Protein AF-A0AA95ZCD9-F1 (afdb_monomer)

Mean predicted aligned error: 4.37 Å

Structure (mmCIF, N/CA/C/O backbone):
data_AF-A0AA95ZCD9-F1
#
_entry.id   AF-A0AA95ZCD9-F1
#
loop_
_atom_site.group_PDB
_atom_site.id
_atom_site.type_symbol
_atom_site.label_atom_id
_atom_site.label_alt_id
_atom_site.label_comp_id
_atom_site.label_asym_id
_atom_site.label_entity_id
_atom_site.label_seq_id
_atom_site.pdbx_PDB_ins_code
_atom_site.Cartn_x
_atom_site.Cartn_y
_atom_site.Cartn_z
_atom_site.occupancy
_atom_site.B_iso_or_equiv
_atom_site.auth_seq_id
_atom_site.auth_comp_id
_atom_site.auth_asym_id
_atom_site.auth_atom_id
_atom_site.pdbx_PDB_model_num
ATOM 1 N N . MET A 1 1 ? -3.209 -17.108 -2.642 1.00 69.88 1 MET A N 1
ATOM 2 C CA . MET A 1 1 ? -3.629 -15.881 -1.928 1.00 69.88 1 MET A CA 1
ATOM 3 C C . MET A 1 1 ? -3.138 -16.000 -0.496 1.00 69.88 1 MET A C 1
ATOM 5 O O . MET A 1 1 ? -3.328 -17.067 0.077 1.00 69.88 1 MET A O 1
ATOM 9 N N . PHE A 1 2 ? -2.459 -14.988 0.052 1.00 83.31 2 PHE A N 1
ATOM 10 C CA . PHE A 1 2 ? -2.029 -15.033 1.454 1.00 83.31 2 PHE A CA 1
ATOM 11 C C . PHE A 1 2 ? -3.238 -14.859 2.372 1.00 83.31 2 PHE A C 1
ATOM 13 O O . PHE A 1 2 ? -4.106 -14.030 2.106 1.00 83.31 2 PHE A O 1
ATOM 20 N N . ARG A 1 3 ? -3.294 -15.654 3.440 1.00 83.81 3 ARG A N 1
ATOM 21 C CA . ARG A 1 3 ? -4.345 -15.594 4.455 1.00 83.81 3 ARG A CA 1
ATOM 22 C C . ARG A 1 3 ? -3.732 -15.132 5.769 1.00 83.81 3 ARG A C 1
ATOM 24 O O . ARG A 1 3 ? -2.673 -15.610 6.161 1.00 83.81 3 ARG A O 1
ATOM 31 N N . LYS A 1 4 ? -4.422 -14.219 6.445 1.00 82.94 4 LYS A N 1
ATOM 32 C CA . LYS A 1 4 ? -4.080 -13.801 7.803 1.00 82.94 4 LYS A CA 1
ATOM 33 C C . LYS A 1 4 ? -4.480 -14.901 8.792 1.00 82.94 4 LYS A C 1
ATOM 35 O O . LYS A 1 4 ? -5.588 -15.424 8.680 1.00 82.94 4 LYS A O 1
ATOM 40 N N . LEU A 1 5 ? -3.578 -15.259 9.705 1.00 83.31 5 LEU A N 1
ATOM 41 C CA . LEU A 1 5 ? -3.801 -16.327 10.687 1.00 83.31 5 LEU A CA 1
ATOM 42 C C . LEU A 1 5 ? -4.494 -15.801 11.952 1.00 83.31 5 LEU A C 1
ATOM 44 O O . LEU A 1 5 ? -5.492 -16.381 12.361 1.00 83.31 5 LEU A O 1
ATOM 48 N N . ASP A 1 6 ? -4.055 -14.652 12.473 1.00 75.56 6 ASP A N 1
ATOM 49 C CA . ASP A 1 6 ? -4.604 -14.056 13.697 1.00 75.56 6 ASP A CA 1
ATOM 50 C C . ASP A 1 6 ? -5.487 -12.853 13.348 1.00 75.56 6 ASP A C 1
ATOM 52 O O . ASP A 1 6 ? -4.990 -11.804 12.932 1.00 75.56 6 ASP A O 1
ATOM 56 N N . GLN A 1 7 ? -6.810 -13.004 13.441 1.00 64.88 7 GLN A N 1
ATOM 57 C CA . GLN A 1 7 ? -7.754 -11.933 13.086 1.00 64.88 7 GLN A CA 1
ATOM 58 C C . GLN A 1 7 ? -8.230 -11.093 14.286 1.00 64.88 7 GLN A C 1
ATOM 60 O O . GLN A 1 7 ? -8.746 -10.006 14.052 1.00 64.88 7 GLN A O 1
ATOM 65 N N . ASP A 1 8 ? -7.991 -11.536 15.526 1.00 61.94 8 ASP A N 1
ATOM 66 C CA . ASP A 1 8 ? -8.727 -11.056 16.713 1.00 61.94 8 ASP A CA 1
ATOM 67 C C . ASP A 1 8 ? -7.952 -10.156 17.687 1.00 61.94 8 ASP A C 1
ATOM 69 O O . ASP A 1 8 ? -8.527 -9.653 18.650 1.00 61.94 8 ASP A O 1
ATOM 73 N N . THR A 1 9 ? -6.658 -9.916 17.482 1.00 67.75 9 THR A N 1
ATOM 74 C CA . THR A 1 9 ? -5.831 -9.279 18.527 1.00 67.75 9 THR A CA 1
ATOM 75 C C . THR A 1 9 ? -5.776 -7.745 18.466 1.00 67.75 9 THR A C 1
ATOM 77 O O . THR A 1 9 ? -5.136 -7.135 19.316 1.00 67.75 9 THR A O 1
ATOM 80 N N . GLY A 1 10 ? -6.425 -7.100 17.488 1.00 68.12 10 GLY A N 1
ATOM 81 C CA . GLY A 1 10 ? -6.339 -5.648 17.276 1.00 68.12 10 GLY A CA 1
ATOM 82 C C . GLY A 1 10 ? -7.662 -5.009 16.858 1.00 68.12 10 GLY A C 1
ATOM 83 O O . GLY A 1 10 ? -8.525 -5.663 16.275 1.00 68.12 10 GLY A O 1
ATOM 84 N N . GLY A 1 11 ? -7.820 -3.710 17.135 1.00 83.88 11 GLY A N 1
ATOM 85 C CA . GLY A 1 11 ? -9.006 -2.951 16.731 1.00 83.88 11 GLY A CA 1
ATOM 86 C C . GLY A 1 11 ? -9.202 -2.981 15.213 1.00 83.88 11 GLY A C 1
ATOM 87 O O . GLY A 1 11 ? -8.273 -2.684 14.459 1.00 83.88 11 GLY A O 1
ATOM 88 N N . SER A 1 12 ? -10.401 -3.352 14.761 1.00 89.31 12 SER A N 1
ATOM 89 C CA . SER A 1 12 ? -10.747 -3.382 13.336 1.00 89.31 12 SER A CA 1
ATOM 90 C C . SER A 1 12 ? -10.775 -1.968 12.754 1.00 89.31 12 SER A C 1
ATOM 92 O O . SER A 1 12 ? -11.350 -1.054 13.345 1.00 89.31 12 SER A O 1
ATOM 94 N N . LEU A 1 13 ? -10.205 -1.800 11.563 1.00 93.38 13 LEU A N 1
ATOM 95 C CA . LEU A 1 13 ? -10.218 -0.549 10.810 1.00 93.38 13 LEU A CA 1
ATOM 96 C C . LEU A 1 13 ? -10.403 -0.811 9.315 1.00 93.38 13 LEU A C 1
ATOM 98 O O . LEU A 1 13 ? -10.220 -1.926 8.825 1.00 93.38 13 LEU A O 1
ATOM 102 N N . THR A 1 14 ? -10.774 0.233 8.579 1.00 96.62 14 THR A N 1
ATOM 103 C CA . THR A 1 14 ? -10.902 0.170 7.119 1.00 96.62 14 THR A CA 1
ATOM 104 C C . THR A 1 14 ? -9.796 0.990 6.475 1.00 96.62 14 THR A C 1
ATOM 106 O O . THR A 1 14 ? -9.631 2.168 6.788 1.00 96.62 14 THR A O 1
ATOM 109 N N . VAL A 1 15 ? -9.066 0.365 5.554 1.00 97.31 15 VAL A N 1
ATOM 110 C CA . VAL A 1 15 ? -8.186 1.052 4.602 1.00 97.31 15 VAL A CA 1
ATOM 111 C C . VAL A 1 15 ? -8.774 0.944 3.201 1.00 97.31 15 VAL A C 1
ATOM 113 O O . VAL A 1 15 ? -9.590 0.065 2.936 1.00 97.31 15 VAL A O 1
ATOM 116 N N . TYR A 1 16 ? -8.355 1.811 2.290 1.00 97.69 16 TYR A N 1
ATOM 117 C CA . TYR A 1 16 ? -8.806 1.799 0.902 1.00 97.69 16 TYR A CA 1
ATOM 118 C C . TYR A 1 16 ? -7.638 1.443 -0.008 1.00 97.69 16 TYR A C 1
ATOM 120 O O . TYR A 1 16 ? -6.708 2.233 -0.135 1.00 97.69 16 TYR A O 1
ATOM 128 N N . VAL A 1 17 ? -7.683 0.276 -0.649 1.00 97.12 17 VAL A N 1
ATOM 129 C CA . VAL A 1 17 ? -6.671 -0.156 -1.626 1.00 97.12 17 VAL A CA 1
ATOM 130 C C . VAL A 1 17 ? -7.209 0.100 -3.025 1.00 97.12 17 VAL A C 1
ATOM 132 O O . VAL A 1 17 ? -8.204 -0.504 -3.418 1.00 97.12 17 VAL A O 1
ATOM 135 N N . ASP A 1 18 ? -6.577 1.004 -3.772 1.00 95.62 18 ASP A N 1
ATOM 136 C CA . ASP A 1 18 ? -7.049 1.439 -5.097 1.00 95.62 18 ASP A CA 1
ATOM 137 C C . ASP A 1 18 ? -8.549 1.805 -5.083 1.00 95.62 18 ASP A C 1
ATOM 139 O O . ASP A 1 18 ? -9.332 1.375 -5.930 1.00 95.62 18 ASP A O 1
ATOM 143 N N . GLY A 1 19 ? -8.973 2.528 -4.040 1.00 96.06 19 GLY A N 1
ATOM 144 C CA . GLY A 1 19 ? -10.365 2.944 -3.827 1.00 96.06 19 GLY A CA 1
ATOM 145 C C . GLY A 1 19 ? -11.303 1.875 -3.252 1.00 96.06 19 GLY A C 1
ATOM 146 O O . GLY A 1 19 ? -12.423 2.208 -2.877 1.00 96.06 19 GLY A O 1
ATOM 147 N N . HIS A 1 20 ? -10.865 0.622 -3.120 1.00 96.50 20 HIS A N 1
ATOM 148 C CA . HIS A 1 20 ? -11.695 -0.459 -2.592 1.00 96.50 20 HIS A CA 1
ATOM 149 C C . HIS A 1 20 ? -11.529 -0.580 -1.072 1.00 96.50 20 HIS A C 1
ATOM 151 O O . HIS A 1 20 ? -10.389 -0.663 -0.605 1.00 96.50 20 HIS A O 1
ATOM 157 N N . PRO A 1 21 ? -12.621 -0.616 -0.286 1.00 97.25 21 PRO A N 1
ATOM 158 C CA . PRO A 1 21 ? -12.532 -0.784 1.156 1.00 97.25 21 PRO A CA 1
ATOM 159 C C . PRO A 1 21 ? -12.007 -2.181 1.495 1.00 97.25 21 PRO A C 1
ATOM 161 O O . PRO A 1 21 ? -12.487 -3.197 0.992 1.00 97.25 21 PRO A O 1
ATOM 164 N N . VAL A 1 22 ? -11.018 -2.228 2.377 1.00 95.81 22 VAL A N 1
ATOM 165 C CA . VAL A 1 22 ? -10.372 -3.446 2.847 1.00 95.81 22 VAL A CA 1
ATOM 166 C C . VAL A 1 22 ? -10.348 -3.414 4.367 1.00 95.81 22 VAL A C 1
ATOM 168 O O . VAL A 1 22 ? -9.748 -2.527 4.976 1.00 95.81 22 VAL A O 1
ATOM 171 N N . ALA A 1 23 ? -10.970 -4.420 4.982 1.00 94.06 23 ALA A N 1
ATOM 172 C CA . ALA A 1 23 ? -10.857 -4.642 6.417 1.00 94.06 23 ALA A CA 1
ATOM 173 C C . ALA A 1 23 ? -9.396 -4.928 6.778 1.00 94.06 23 ALA A C 1
ATOM 175 O O . ALA A 1 23 ? -8.759 -5.777 6.146 1.00 94.06 23 ALA A O 1
ATOM 176 N N . ALA A 1 24 ? -8.876 -4.230 7.776 1.00 93.62 24 ALA A N 1
ATOM 177 C CA . ALA A 1 24 ? -7.560 -4.414 8.368 1.00 93.62 24 ALA A CA 1
ATOM 178 C C . ALA A 1 24 ? -7.694 -4.328 9.895 1.00 93.62 24 ALA A C 1
ATOM 180 O O . ALA A 1 24 ? -8.763 -4.010 10.418 1.00 93.62 24 ALA A O 1
ATOM 181 N N . VAL A 1 25 ? -6.620 -4.617 10.619 1.00 92.44 25 VAL A N 1
ATOM 182 C CA . VAL A 1 25 ? -6.567 -4.352 12.065 1.00 92.44 25 VAL A CA 1
ATOM 183 C C . VAL A 1 25 ? -5.461 -3.352 12.365 1.00 92.44 25 VAL A C 1
ATOM 185 O O . VAL A 1 25 ? -4.529 -3.201 11.569 1.00 92.44 25 VAL A O 1
ATOM 188 N N . ALA A 1 26 ? -5.567 -2.678 13.506 1.00 90.06 26 ALA A N 1
ATOM 189 C CA . ALA A 1 26 ? -4.489 -1.855 14.038 1.00 90.06 26 ALA A CA 1
ATOM 190 C C . ALA A 1 26 ? -3.162 -2.638 14.052 1.00 90.06 26 ALA A C 1
ATOM 192 O O . ALA A 1 26 ? -3.148 -3.845 14.280 1.00 90.06 26 ALA A O 1
ATOM 193 N N . ASP A 1 27 ? -2.062 -1.951 13.748 1.00 89.38 27 ASP A N 1
ATOM 194 C CA . ASP A 1 27 ? -0.707 -2.517 13.657 1.00 89.38 27 ASP A CA 1
ATOM 195 C C . ASP A 1 27 ? -0.462 -3.523 12.507 1.00 89.38 27 ASP A C 1
ATOM 197 O O . ASP A 1 27 ? 0.650 -4.035 12.341 1.00 89.38 27 ASP A O 1
ATOM 201 N N . GLU A 1 28 ? -1.447 -3.774 11.634 1.00 91.56 28 GLU A N 1
ATOM 202 C CA . GLU A 1 28 ? -1.225 -4.535 10.400 1.00 91.56 28 GLU A CA 1
ATOM 203 C C . GLU A 1 28 ? -0.359 -3.737 9.416 1.00 91.56 28 GLU A C 1
ATOM 205 O O . GLU A 1 28 ? -0.655 -2.598 9.052 1.00 91.56 28 GLU A O 1
ATOM 210 N N . ARG A 1 29 ? 0.716 -4.357 8.919 1.00 93.50 29 ARG A N 1
ATOM 211 C CA . ARG A 1 29 ? 1.584 -3.724 7.917 1.00 93.50 29 ARG A CA 1
ATOM 212 C C . ARG A 1 29 ? 0.849 -3.583 6.582 1.00 93.50 29 ARG A C 1
ATOM 214 O O . ARG A 1 29 ? 0.284 -4.557 6.086 1.00 93.50 29 ARG A O 1
ATOM 221 N N . VAL A 1 30 ? 0.995 -2.435 5.917 1.00 95.25 30 VAL A N 1
ATOM 222 C CA . VAL A 1 30 ? 0.478 -2.186 4.550 1.00 95.25 30 VAL A CA 1
ATOM 223 C C . VAL A 1 30 ? 0.883 -3.292 3.565 1.00 95.25 30 VAL A C 1
ATOM 225 O O . VAL A 1 30 ? 0.068 -3.762 2.775 1.00 95.25 30 VAL A O 1
ATOM 228 N N . ALA A 1 31 ? 2.125 -3.774 3.660 1.00 95.69 31 ALA A N 1
ATOM 229 C CA . ALA A 1 31 ? 2.620 -4.903 2.874 1.00 95.69 31 ALA A CA 1
ATOM 230 C C . ALA A 1 31 ? 1.763 -6.176 3.044 1.00 95.69 31 ALA A C 1
ATOM 232 O O . ALA A 1 31 ? 1.425 -6.833 2.061 1.00 95.69 31 ALA A O 1
ATOM 233 N N . ALA A 1 32 ? 1.362 -6.501 4.279 1.00 94.94 32 ALA A N 1
ATOM 234 C CA . ALA A 1 32 ? 0.510 -7.654 4.566 1.00 94.94 32 ALA A CA 1
ATOM 235 C C . ALA A 1 32 ? -0.908 -7.462 4.010 1.00 94.94 32 ALA A C 1
ATOM 237 O O . AL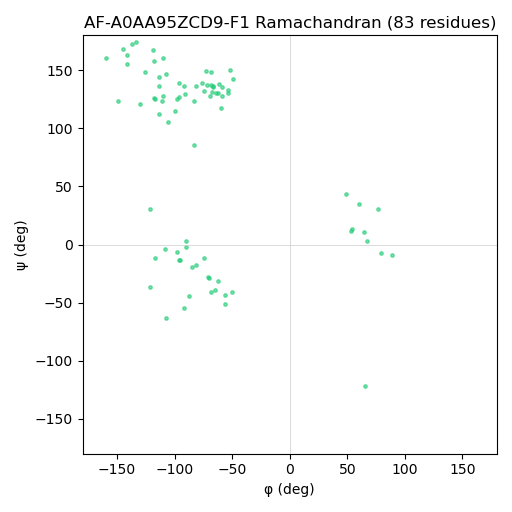A A 1 32 ? -1.450 -8.392 3.409 1.00 94.94 32 ALA A O 1
ATOM 238 N N . VAL A 1 33 ? -1.467 -6.250 4.137 1.00 95.31 33 VAL A N 1
ATOM 239 C CA . VAL A 1 33 ? -2.766 -5.888 3.548 1.00 95.31 33 VAL A CA 1
ATOM 240 C C . VAL A 1 33 ? -2.750 -6.132 2.040 1.00 95.31 33 VAL A C 1
ATOM 242 O O . VAL A 1 33 ? -3.624 -6.829 1.532 1.00 95.31 33 VAL A O 1
ATOM 245 N N . LEU A 1 34 ? -1.741 -5.621 1.327 1.00 95.56 34 LEU A N 1
ATOM 246 C CA . LEU A 1 34 ? -1.622 -5.778 -0.126 1.00 95.56 34 LEU A CA 1
ATOM 247 C C . LEU A 1 34 ? -1.417 -7.244 -0.548 1.00 95.56 34 LEU A C 1
ATOM 249 O O . LEU A 1 34 ? -2.012 -7.676 -1.534 1.00 95.56 34 LEU A O 1
ATOM 253 N N . LEU A 1 35 ? -0.629 -8.030 0.199 1.00 94.81 35 LEU A N 1
ATOM 254 C CA . LEU A 1 35 ? -0.354 -9.443 -0.113 1.00 94.81 35 LEU A CA 1
ATOM 255 C C . LEU A 1 35 ? -1.598 -10.340 -0.085 1.00 94.81 35 LEU A C 1
ATOM 257 O O . LEU A 1 35 ? -1.669 -11.332 -0.818 1.00 94.81 35 LEU A O 1
ATOM 261 N N . ARG A 1 36 ? -2.578 -10.018 0.763 1.00 93.44 36 ARG A N 1
ATOM 262 C CA . ARG A 1 36 ? -3.847 -10.753 0.832 1.00 93.44 36 ARG A CA 1
ATOM 263 C C . ARG A 1 36 ? -4.925 -10.201 -0.102 1.00 93.44 36 ARG A C 1
ATOM 265 O O . ARG A 1 36 ? -6.030 -10.725 -0.078 1.00 93.44 36 ARG A O 1
ATOM 272 N N . GLN A 1 37 ? -4.641 -9.181 -0.916 1.00 93.00 37 GLN A N 1
ATOM 273 C CA . GLN A 1 37 ? -5.563 -8.697 -1.949 1.00 93.00 37 GLN A CA 1
ATOM 274 C C . GLN A 1 37 ? -5.243 -9.315 -3.311 1.00 93.00 37 GLN A C 1
ATOM 276 O O . GLN A 1 37 ? -4.085 -9.414 -3.715 1.00 93.00 37 GLN A O 1
ATOM 281 N N . ALA A 1 38 ? -6.283 -9.695 -4.053 1.00 90.19 38 ALA A N 1
ATOM 282 C CA . ALA A 1 38 ? -6.154 -10.044 -5.462 1.00 90.19 38 ALA A CA 1
ATOM 283 C C . ALA A 1 38 ? -6.399 -8.791 -6.327 1.00 90.19 38 ALA A C 1
ATOM 285 O O . ALA A 1 38 ? -7.348 -8.058 -6.056 1.00 90.19 38 ALA A O 1
ATOM 286 N N . PRO A 1 39 ? -5.593 -8.533 -7.371 1.00 90.25 39 PRO A N 1
ATOM 287 C CA . PRO A 1 39 ? -4.345 -9.211 -7.728 1.00 90.25 39 PRO A CA 1
ATOM 288 C C . PRO A 1 39 ? -3.174 -8.865 -6.784 1.00 90.25 39 PRO A C 1
ATOM 290 O O . PRO A 1 39 ? -3.064 -7.750 -6.272 1.00 90.25 39 PRO A O 1
ATOM 293 N N . LEU A 1 40 ? -2.262 -9.827 -6.611 1.00 90.88 40 LEU A N 1
ATOM 294 C CA . LEU A 1 40 ? -1.141 -9.757 -5.669 1.00 90.88 40 LEU A CA 1
ATOM 295 C C . LEU A 1 40 ? 0.040 -8.986 -6.276 1.00 90.88 40 LEU A C 1
ATOM 297 O O . LEU A 1 40 ? 0.935 -9.562 -6.892 1.00 90.88 40 LEU A O 1
ATOM 301 N N . TRP A 1 41 ? 0.009 -7.665 -6.140 1.00 95.00 41 TRP A N 1
ATO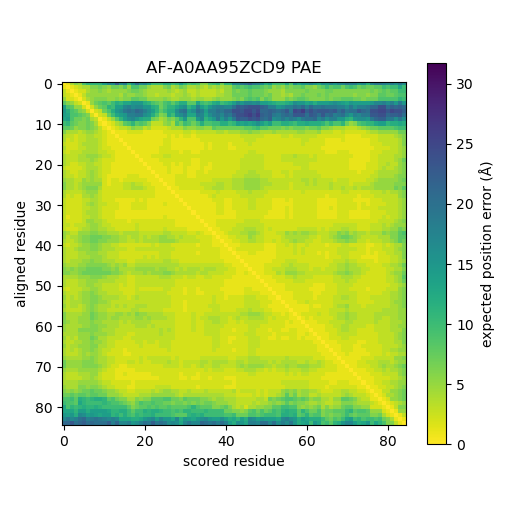M 302 C CA . TRP A 1 41 ? 1.111 -6.769 -6.485 1.00 95.00 41 TRP A CA 1
ATOM 303 C C . TRP A 1 41 ? 0.951 -5.425 -5.766 1.00 95.00 41 TRP A C 1
ATOM 305 O O . TRP A 1 41 ? -0.144 -5.076 -5.320 1.00 95.00 41 TRP A O 1
ATOM 315 N N . SER A 1 42 ? 2.050 -4.684 -5.666 1.00 95.31 42 SER A N 1
ATOM 316 C CA . SER A 1 42 ? 2.121 -3.361 -5.031 1.00 95.31 42 SER A CA 1
ATOM 317 C C . SER A 1 42 ? 2.617 -2.298 -6.006 1.00 95.31 42 SER A C 1
ATOM 319 O O . SER A 1 42 ? 2.123 -1.176 -5.987 1.00 95.31 42 SER A O 1
ATOM 321 N N . ARG A 1 43 ? 3.561 -2.657 -6.889 1.00 95.00 43 ARG A N 1
ATOM 322 C CA . ARG A 1 43 ? 4.079 -1.751 -7.918 1.00 95.00 43 ARG A CA 1
ATOM 323 C C . ARG A 1 43 ? 4.432 -2.434 -9.231 1.00 95.00 43 ARG A C 1
ATOM 325 O O . ARG A 1 43 ? 4.577 -3.656 -9.269 1.00 95.00 43 ARG A O 1
ATOM 332 N N . THR A 1 44 ? 4.674 -1.650 -10.275 1.00 95.88 44 THR A N 1
ATOM 333 C CA . THR A 1 44 ? 5.403 -2.096 -11.473 1.00 95.88 44 THR A CA 1
ATOM 334 C C . THR A 1 44 ? 6.810 -1.497 -11.539 1.00 95.88 44 THR A C 1
ATOM 336 O O . THR A 1 44 ? 7.056 -0.386 -11.064 1.00 95.88 44 T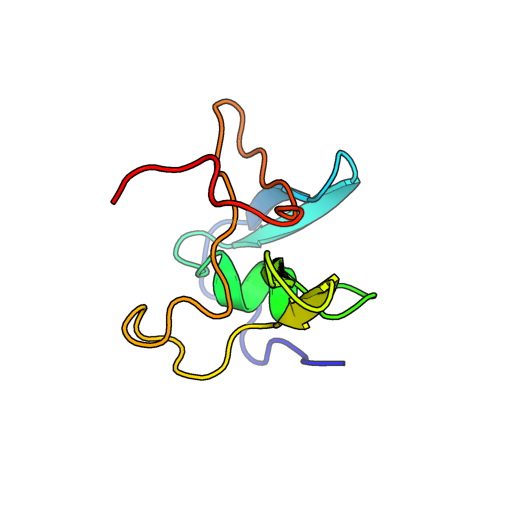HR A O 1
ATOM 339 N N . THR A 1 45 ? 7.772 -2.242 -12.094 1.00 93.75 45 THR A N 1
ATOM 340 C CA . THR A 1 45 ? 9.138 -1.741 -12.307 1.00 93.75 45 THR A CA 1
ATOM 341 C C . THR A 1 45 ? 9.155 -0.647 -13.383 1.00 93.75 45 THR A C 1
ATOM 343 O O . THR A 1 45 ? 8.374 -0.718 -14.331 1.00 93.75 45 THR A O 1
ATOM 346 N N . PRO A 1 46 ? 10.056 0.353 -13.306 1.00 91.12 46 PRO A N 1
ATOM 347 C CA . PRO A 1 46 ? 10.032 1.488 -14.232 1.00 91.12 46 PRO A CA 1
ATOM 348 C C . PRO A 1 46 ? 10.447 1.111 -15.657 1.00 91.12 46 PRO A C 1
ATOM 350 O O . PRO A 1 46 ? 10.011 1.750 -16.603 1.00 91.12 46 PRO A O 1
ATOM 353 N N . VAL A 1 47 ? 11.297 0.089 -15.800 1.00 92.62 47 VAL A N 1
ATOM 354 C CA . VAL A 1 47 ? 11.885 -0.303 -17.089 1.00 92.62 47 VAL A CA 1
ATOM 355 C C . VAL A 1 47 ? 11.037 -1.360 -17.792 1.00 92.62 47 VAL A C 1
ATOM 357 O O . VAL A 1 47 ? 10.650 -1.177 -18.937 1.00 92.62 47 VAL A O 1
ATOM 360 N N . SER A 1 48 ? 10.741 -2.474 -17.116 1.00 94.75 48 SER A N 1
ATOM 361 C CA . SER A 1 48 ? 10.043 -3.610 -17.733 1.00 94.75 48 SER A CA 1
ATOM 362 C C . SER A 1 48 ? 8.539 -3.648 -17.463 1.00 94.75 48 SER A C 1
ATOM 364 O O . SER A 1 48 ? 7.857 -4.525 -17.983 1.00 94.75 48 SER A O 1
ATOM 366 N N . GLY A 1 49 ? 8.012 -2.765 -16.607 1.00 94.81 49 GLY A N 1
ATOM 367 C CA . GLY A 1 49 ? 6.612 -2.822 -16.175 1.00 94.81 49 GLY A CA 1
ATOM 368 C C . GLY A 1 49 ? 6.266 -4.077 -15.363 1.00 94.81 49 GLY A C 1
ATOM 369 O O . GLY A 1 49 ? 5.093 -4.343 -15.103 1.00 94.81 49 GLY A O 1
ATOM 370 N N . ALA A 1 50 ? 7.266 -4.856 -14.942 1.00 95.31 50 ALA A N 1
ATOM 371 C CA . ALA A 1 50 ? 7.056 -6.100 -14.218 1.00 95.31 50 ALA A CA 1
ATOM 372 C C . ALA A 1 50 ? 6.397 -5.817 -12.866 1.00 95.31 50 ALA A C 1
ATOM 374 O O . ALA A 1 50 ? 6.870 -4.973 -12.103 1.00 95.31 50 ALA A O 1
ATOM 375 N N . ARG A 1 51 ? 5.317 -6.539 -12.556 1.00 96.31 51 ARG A N 1
ATOM 376 C CA . ARG A 1 51 ? 4.652 -6.447 -11.253 1.00 96.31 51 ARG A CA 1
ATOM 377 C C . ARG A 1 51 ? 5.563 -6.985 -10.157 1.00 96.31 51 ARG A C 1
ATOM 379 O O . ARG A 1 51 ? 6.163 -8.049 -10.300 1.00 96.31 51 ARG A O 1
ATOM 386 N N . ARG A 1 52 ? 5.634 -6.252 -9.054 1.00 95.94 52 ARG A N 1
ATOM 387 C CA . ARG A 1 52 ? 6.374 -6.610 -7.848 1.00 95.94 52 ARG A CA 1
ATOM 388 C C . ARG A 1 52 ? 5.444 -6.559 -6.645 1.00 95.94 52 ARG A C 1
ATOM 390 O O . ARG A 1 52 ? 4.477 -5.793 -6.615 1.00 95.94 52 ARG A O 1
ATOM 397 N N . ALA A 1 53 ? 5.726 -7.422 -5.684 1.00 95.25 53 ALA A N 1
ATOM 398 C CA . ALA A 1 53 ? 4.983 -7.569 -4.445 1.00 95.25 53 ALA A CA 1
ATOM 399 C C . ALA A 1 53 ? 5.958 -7.626 -3.270 1.00 95.25 53 ALA A C 1
ATOM 401 O O . ALA A 1 53 ? 7.176 -7.659 -3.453 1.00 95.25 53 ALA A O 1
ATOM 402 N N . SER A 1 54 ? 5.424 -7.643 -2.054 1.00 95.19 54 SER A N 1
ATOM 403 C CA . SER A 1 54 ? 6.232 -7.756 -0.843 1.00 95.19 54 SER A CA 1
ATOM 404 C C . SER A 1 54 ? 7.039 -9.048 -0.842 1.00 95.19 54 SER A C 1
ATOM 406 O O . SER A 1 54 ? 6.477 -10.139 -0.847 1.00 95.19 54 SER A O 1
ATOM 408 N N . TYR A 1 55 ? 8.363 -8.893 -0.833 1.00 93.62 55 TYR A N 1
ATOM 409 C CA . TYR A 1 55 ? 9.318 -9.995 -0.777 1.00 93.62 55 TYR A CA 1
ATOM 410 C C . TYR A 1 55 ? 9.990 -10.071 0.598 1.00 93.62 55 TYR A C 1
ATOM 412 O O . TYR A 1 55 ? 9.774 -11.015 1.346 1.00 93.62 55 TYR A O 1
ATOM 420 N N . CYS A 1 56 ? 10.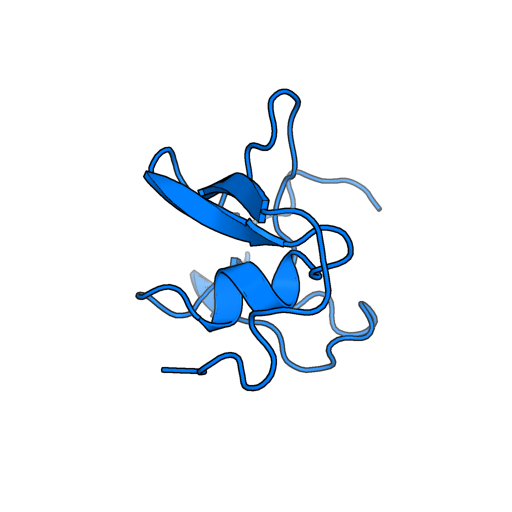748 -9.035 0.979 1.00 94.44 56 CYS A N 1
ATOM 421 C CA . CYS A 1 56 ? 11.533 -9.062 2.218 1.00 94.44 56 CYS A CA 1
ATOM 422 C C . CYS A 1 56 ? 10.745 -8.742 3.499 1.00 94.44 56 CYS A C 1
ATOM 424 O O . CYS A 1 56 ? 11.264 -8.970 4.583 1.00 94.44 56 CYS A O 1
ATOM 426 N N . MET A 1 57 ? 9.555 -8.130 3.405 1.00 92.62 57 MET A N 1
ATOM 427 C CA . MET A 1 57 ? 8.775 -7.607 4.550 1.00 92.62 57 MET A CA 1
ATOM 428 C C . MET A 1 57 ? 9.525 -6.639 5.497 1.00 92.62 57 MET A C 1
ATOM 430 O O . MET A 1 57 ? 9.008 -6.295 6.559 1.00 92.62 57 MET A O 1
ATOM 434 N N . MET A 1 58 ? 10.710 -6.165 5.102 1.00 94.38 58 MET A N 1
ATOM 435 C CA . MET A 1 58 ? 11.610 -5.311 5.892 1.00 94.38 58 MET A CA 1
ATOM 436 C C . MET A 1 58 ? 11.841 -3.926 5.271 1.00 94.38 58 MET A C 1
ATOM 438 O O . MET A 1 58 ? 12.417 -3.059 5.910 1.00 94.38 58 MET A O 1
ATOM 442 N N . GLY A 1 59 ? 11.429 -3.718 4.018 1.00 91.06 59 GLY A N 1
ATOM 443 C CA . GLY A 1 59 ? 11.640 -2.462 3.287 1.00 91.06 59 GLY A CA 1
ATOM 444 C C . GLY A 1 59 ? 12.961 -2.366 2.513 1.00 91.06 59 GLY A C 1
ATOM 445 O O . GLY A 1 59 ? 13.084 -1.488 1.674 1.00 91.06 59 GLY A O 1
ATOM 446 N N . VAL A 1 60 ? 13.904 -3.300 2.686 1.00 93.94 60 VAL A N 1
ATOM 447 C CA . VAL A 1 60 ? 15.237 -3.237 2.042 1.00 93.94 60 VAL A CA 1
ATOM 448 C C . VAL A 1 60 ? 15.230 -3.494 0.528 1.00 93.94 60 VAL A C 1
ATOM 450 O O . VAL A 1 60 ? 16.090 -3.001 -0.191 1.00 93.94 60 VAL A O 1
ATOM 453 N N . CYS A 1 61 ? 14.269 -4.270 0.014 1.00 93.12 61 CYS A N 1
ATOM 454 C CA . CYS A 1 61 ? 14.236 -4.625 -1.412 1.00 93.12 61 CYS A CA 1
ATOM 455 C C . CYS A 1 61 ? 13.544 -3.585 -2.306 1.00 93.12 61 CYS A C 1
ATOM 457 O O . CYS A 1 61 ? 13.690 -3.646 -3.520 1.00 93.12 61 CYS A O 1
ATOM 459 N N . PHE A 1 62 ? 12.719 -2.700 -1.732 1.00 90.94 62 PHE A N 1
ATOM 460 C CA . PHE A 1 62 ? 11.879 -1.731 -2.462 1.00 90.94 62 PHE A CA 1
ATOM 461 C C . PHE A 1 62 ? 10.938 -2.311 -3.546 1.00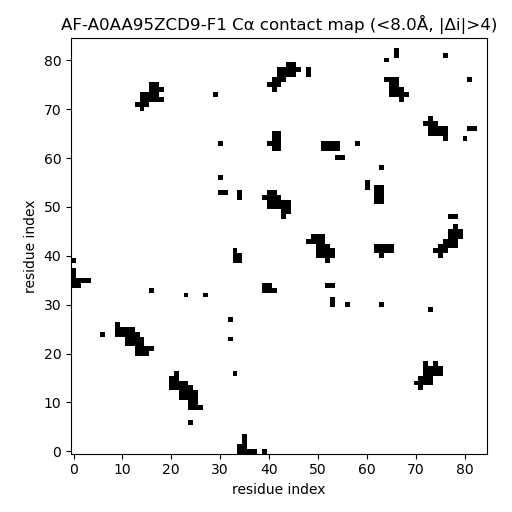 90.94 62 PHE A C 1
ATOM 463 O O . PHE A 1 62 ? 10.320 -1.576 -4.317 1.00 90.94 62 PHE A O 1
ATOM 470 N N . ASP A 1 63 ? 10.743 -3.629 -3.577 1.00 93.19 63 ASP A N 1
ATOM 471 C CA . ASP A 1 63 ? 9.838 -4.290 -4.523 1.00 93.19 63 ASP A CA 1
ATOM 472 C C . ASP A 1 63 ? 8.350 -4.105 -4.178 1.00 93.19 63 ASP A C 1
ATOM 474 O O . ASP A 1 63 ? 7.486 -4.370 -5.009 1.00 93.19 63 ASP A O 1
ATOM 478 N 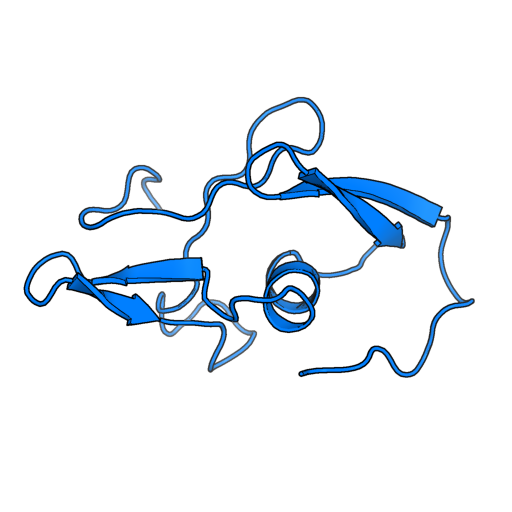N . CYS A 1 64 ? 8.019 -3.595 -2.989 1.00 93.56 64 CYS A N 1
ATOM 479 C CA . CYS A 1 64 ? 6.637 -3.348 -2.569 1.00 93.56 64 CYS A CA 1
ATOM 480 C C . CYS A 1 64 ? 6.325 -1.897 -2.205 1.00 93.56 64 CYS A C 1
ATOM 482 O O . CYS A 1 64 ? 5.477 -1.667 -1.344 1.00 93.56 64 CYS A O 1
ATOM 484 N N . LEU A 1 65 ? 7.009 -0.928 -2.827 1.00 92.69 65 LEU A N 1
ATOM 485 C CA . LEU A 1 65 ? 6.640 0.484 -2.677 1.00 92.69 65 LEU A CA 1
ATOM 486 C C . LEU A 1 65 ? 5.160 0.678 -3.029 1.00 92.69 65 LEU A C 1
ATOM 488 O O . LEU A 1 65 ? 4.685 0.151 -4.037 1.00 92.69 65 LEU A O 1
ATOM 492 N N . ALA A 1 66 ? 4.454 1.408 -2.173 1.00 93.88 66 ALA A N 1
ATOM 493 C CA . ALA A 1 66 ? 3.047 1.741 -2.326 1.00 93.88 66 ALA A CA 1
ATOM 494 C C . ALA A 1 66 ? 2.795 3.107 -1.666 1.00 93.88 66 ALA A C 1
ATOM 496 O O . ALA A 1 66 ? 3.097 3.261 -0.478 1.00 93.88 66 ALA A O 1
ATOM 497 N N . PRO A 1 67 ? 2.268 4.093 -2.405 1.00 93.69 67 PRO A N 1
ATOM 498 C CA . PRO A 1 67 ? 1.846 5.369 -1.849 1.00 93.69 67 PRO A CA 1
ATOM 499 C C . PRO A 1 67 ? 0.784 5.197 -0.779 1.00 93.69 67 PRO A C 1
ATOM 501 O O . PRO A 1 67 ? -0.195 4.471 -0.965 1.00 93.69 67 PRO A O 1
ATOM 504 N N . VAL A 1 68 ? 0.962 5.923 0.319 1.00 93.94 68 VAL A N 1
ATOM 505 C CA . VAL A 1 68 ? -0.043 6.067 1.367 1.00 93.94 68 VAL A CA 1
ATOM 506 C C . VAL A 1 68 ? -0.414 7.539 1.447 1.00 93.94 68 VAL A C 1
ATOM 508 O O . VAL A 1 68 ? 0.459 8.398 1.560 1.00 93.94 68 VAL A O 1
ATOM 511 N N . ARG A 1 69 ? -1.709 7.834 1.347 1.00 93.50 69 ARG A N 1
ATOM 512 C CA . ARG A 1 69 ? -2.262 9.190 1.417 1.0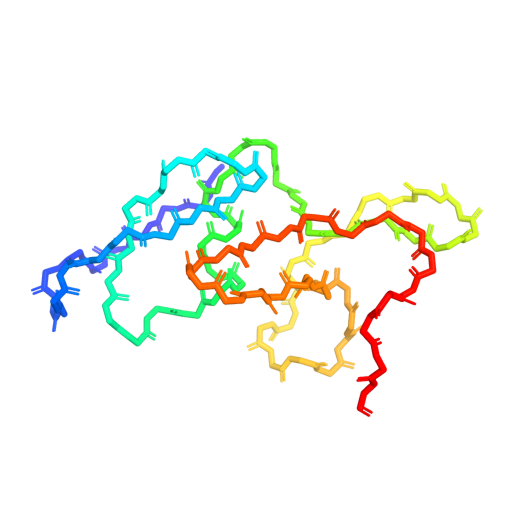0 93.50 69 ARG A CA 1
ATOM 513 C C . ARG A 1 69 ? -3.212 9.314 2.603 1.00 93.50 69 ARG A C 1
ATOM 515 O O . ARG A 1 69 ? -3.620 8.316 3.205 1.00 93.50 69 ARG A O 1
ATOM 522 N N . GLU A 1 70 ? -3.576 10.551 2.920 1.00 94.69 70 GLU A N 1
ATOM 523 C CA . GLU A 1 70 ? -4.575 10.854 3.945 1.00 94.69 70 GLU A CA 1
ATOM 524 C C . GLU A 1 70 ? -5.880 10.069 3.729 1.00 94.69 70 GLU A 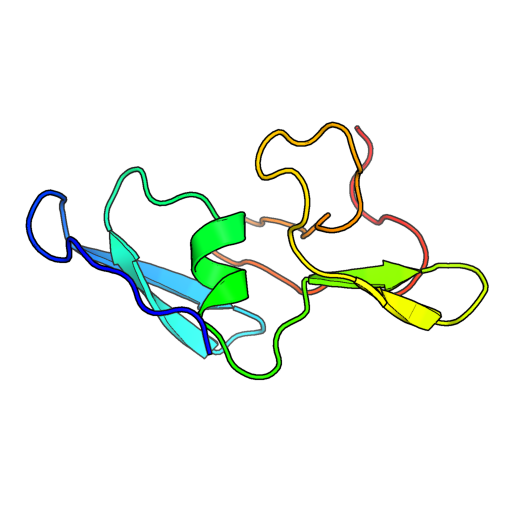C 1
ATOM 526 O O . GLU A 1 70 ? -6.250 9.715 2.605 1.00 94.69 70 GLU A O 1
ATOM 531 N N . GLY A 1 71 ? -6.577 9.778 4.831 1.00 94.88 71 GLY A N 1
ATOM 532 C CA . GLY A 1 71 ? -7.826 9.014 4.798 1.00 94.88 71 GLY A CA 1
ATOM 533 C C . GLY A 1 71 ? -7.643 7.506 4.592 1.00 94.88 71 GLY A C 1
ATOM 534 O O . GLY A 1 71 ? -8.514 6.868 4.008 1.00 94.88 71 GLY A O 1
ATOM 535 N N . MET A 1 72 ? -6.528 6.925 5.059 1.00 95.62 72 MET A N 1
ATOM 536 C CA . MET A 1 72 ? -6.244 5.480 4.984 1.00 95.62 72 MET A CA 1
ATOM 537 C C . MET A 1 72 ? -6.196 4.929 3.550 1.00 95.62 72 MET A C 1
ATOM 539 O O . MET A 1 72 ? -6.613 3.797 3.291 1.00 95.62 72 MET A O 1
ATOM 543 N N . ARG A 1 73 ? -5.707 5.729 2.597 1.00 97.06 73 ARG A N 1
ATOM 544 C CA . ARG A 1 73 ? -5.689 5.374 1.172 1.00 97.06 73 ARG A CA 1
ATOM 545 C C . ARG A 1 73 ? -4.324 4.827 0.774 1.00 97.06 73 ARG A C 1
ATOM 547 O O . ARG A 1 73 ? -3.313 5.492 0.970 1.00 97.06 73 ARG A O 1
ATOM 554 N N . ILE A 1 74 ? -4.318 3.630 0.200 1.00 96.62 74 ILE A N 1
ATOM 555 C CA . ILE A 1 74 ? -3.145 2.924 -0.314 1.00 96.62 74 ILE A CA 1
ATOM 556 C C . ILE A 1 74 ? -3.340 2.758 -1.822 1.00 96.62 74 ILE A C 1
ATOM 558 O O . ILE A 1 74 ? -4.352 2.210 -2.264 1.00 96.62 74 ILE A O 1
ATOM 562 N N . GLU A 1 75 ? -2.376 3.214 -2.610 1.00 95.12 75 GLU A N 1
ATOM 563 C CA . GLU A 1 75 ? -2.420 3.118 -4.073 1.00 95.12 75 GLU A CA 1
ATOM 564 C C . GLU A 1 75 ? -1.321 2.175 -4.563 1.00 95.12 75 GLU A C 1
ATOM 566 O O . GLU A 1 75 ? -0.227 2.116 -3.996 1.00 95.12 75 GLU A O 1
ATOM 571 N N . ARG A 1 76 ? -1.596 1.408 -5.618 1.00 94.50 76 ARG A N 1
ATOM 572 C CA . ARG A 1 76 ? -0.564 0.609 -6.279 1.00 94.50 76 ARG A CA 1
ATOM 573 C C . ARG A 1 76 ? 0.216 1.465 -7.275 1.00 94.50 76 ARG A C 1
ATOM 575 O O . ARG A 1 76 ? -0.345 2.045 -8.205 1.00 94.50 76 ARG A O 1
ATOM 582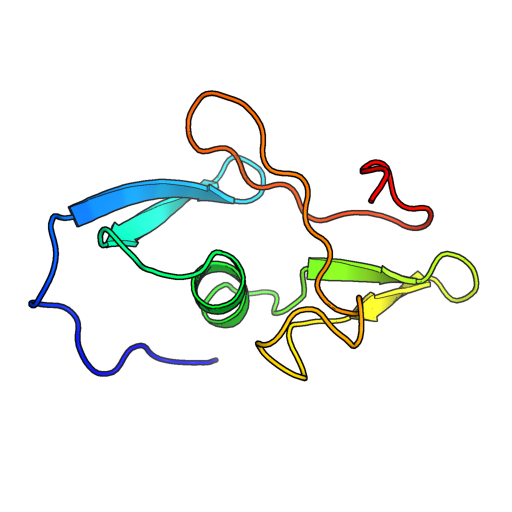 N N . GLN A 1 77 ? 1.534 1.514 -7.104 1.00 90.75 77 GLN A N 1
ATOM 583 C CA . GLN A 1 77 ? 2.415 2.385 -7.879 1.00 90.75 77 GLN A CA 1
ATOM 584 C C . GLN A 1 77 ? 2.651 1.849 -9.296 1.00 90.75 77 GLN A C 1
ATOM 586 O O . GLN A 1 77 ? 2.934 0.666 -9.495 1.00 90.75 77 GLN A O 1
ATOM 591 N N . GLN A 1 78 ? 2.663 2.730 -10.292 1.00 91.12 78 GLN A N 1
ATOM 592 C CA . GLN A 1 78 ? 3.044 2.361 -11.653 1.00 91.12 78 GLN A CA 1
ATOM 593 C C . GLN A 1 78 ? 4.378 2.992 -12.052 1.00 91.12 78 GLN A C 1
ATOM 595 O O . GLN A 1 78 ? 4.548 4.206 -12.018 1.00 91.12 78 GLN A O 1
ATOM 600 N N . GLY A 1 79 ? 5.332 2.153 -12.451 1.00 87.75 79 GLY A N 1
ATOM 601 C CA . GLY A 1 79 ? 6.618 2.580 -12.983 1.00 87.75 79 GLY A CA 1
ATOM 602 C C . GLY A 1 79 ? 7.491 3.308 -11.957 1.00 87.75 79 GLY A C 1
ATOM 603 O O . GLY A 1 79 ? 7.882 2.732 -10.929 1.00 87.75 79 GLY A O 1
ATOM 604 N N . ARG A 1 80 ? 7.867 4.555 -12.281 1.00 85.69 80 ARG A N 1
ATOM 605 C CA . ARG A 1 80 ? 8.765 5.379 -11.456 1.00 85.69 80 ARG A CA 1
ATOM 606 C C . ARG A 1 80 ? 8.136 5.625 -10.075 1.00 85.69 80 ARG A C 1
ATOM 608 O O . ARG A 1 80 ? 6.940 5.889 -10.019 1.00 85.69 80 ARG A O 1
ATOM 615 N N . PRO A 1 81 ? 8.913 5.545 -8.980 1.00 81.31 81 PRO A N 1
ATOM 616 C CA . PRO A 1 81 ? 8.432 5.944 -7.662 1.00 81.31 81 PRO A CA 1
ATOM 617 C C . PRO A 1 81 ? 7.860 7.359 -7.658 1.00 81.31 81 PRO A C 1
ATOM 619 O O . PRO A 1 81 ? 8.488 8.286 -8.172 1.00 81.31 81 PRO A O 1
ATOM 622 N N . ASP A 1 82 ? 6.659 7.492 -7.107 1.00 77.50 82 ASP A N 1
ATOM 623 C CA . ASP A 1 82 ? 5.997 8.760 -6.791 1.00 77.50 82 ASP A CA 1
ATOM 624 C C . ASP A 1 82 ? 6.222 9.173 -5.328 1.00 77.50 82 ASP A C 1
ATOM 626 O O . ASP A 1 82 ? 5.997 10.325 -4.971 1.00 77.50 82 ASP A O 1
ATOM 630 N N . VAL A 1 83 ? 6.721 8.249 -4.505 1.00 71.44 83 VAL A N 1
ATOM 631 C CA . VAL A 1 83 ? 7.249 8.515 -3.168 1.00 71.44 83 VAL A CA 1
ATOM 632 C C . VAL A 1 83 ? 8.769 8.669 -3.225 1.00 71.44 83 VAL A C 1
ATOM 634 O O . VAL A 1 83 ? 9.477 7.805 -3.752 1.00 71.44 83 VAL A O 1
ATOM 637 N N . THR A 1 84 ? 9.275 9.778 -2.692 1.00 63.78 84 THR A N 1
ATOM 638 C CA . THR A 1 84 ? 10.706 9.949 -2.412 1.00 63.78 84 THR A CA 1
ATOM 639 C C . THR A 1 84 ? 11.016 9.258 -1.075 1.00 63.78 84 THR A C 1
ATOM 641 O O . THR A 1 84 ? 10.199 9.398 -0.163 1.00 63.78 84 THR A O 1
ATOM 644 N N . PRO A 1 85 ? 12.119 8.494 -0.952 1.00 58.66 85 PRO A N 1
ATOM 645 C CA . PRO A 1 85 ? 12.558 7.931 0.326 1.00 58.66 85 PRO A CA 1
ATOM 646 C C . PRO A 1 85 ? 12.838 8.995 1.389 1.00 58.66 85 PRO A C 1
ATOM 648 O O . PRO A 1 85 ? 13.258 10.112 1.003 1.00 58.66 85 PRO A O 1
#

pLDDT: mean 90.04, std 8.99, range [58.66, 97.69]

Foldseek 3Di:
DDDDDDDPDFQWDWAAEQNRTFIDGPPDDPLNSQCPDPPRFQEAAQPPRHGFGDDPVPCPVVSRDWDADPPRYTYRYYHDDPDDD

Radius of gyration: 12.84 Å; Cα contacts (8 Å, |Δi|>4): 144; chains: 1; bounding box: 28×27×36 Å

Nearest PDB structures (foldseek):
  1y56-assembly1_A  TM=6.854E-01  e=2.817E-02  Pyrococcus horikoshii OT3
  1vrq-assembly1_A  TM=8.095E-01  e=1.907E+00  Corynebacterium sp. U-96
  6tg9-assembly1_A  TM=5.221E-01  e=1.565E+00  Rhodobacter capsulatus Y262
  2mmv-assembly1_B  TM=4.558E-01  e=1.907E+00  Geobacillus stearothermophilus
  8iye-assembly1_B  TM=2.284E-01  e=1.465E+00  Streptomyces hygroscopicus subsp. limoneus

Secondary structure (DSSP, 8-state):
----S--SSS-EEEEEETTEEEEEETT--HHHHHHTSSS--SEE-TTT--EE--SSSSSTT-TT---EETTTEE--B-SS-SS--

Sequence (85 aa):
MFRKLDQDTGGSLTVYVDGHPVAAVADERVAAVLLRQAPLWSRTTPVSGARRASYCMMGVCFDCLAPVREGMRIERQQGRPDVTP

Solvent-accessible surface area (backbone atoms only — not comparable to full-atom values): 5285 Å² total; per-residue (Å²): 128,56,77,85,86,82,82,79,90,42,61,78,44,73,33,22,53,73,81,41,81,38,88,45,39,57,92,61,52,70,61,60,58,41,48,50,35,89,75,70,44,23,21,23,38,63,84,80,57,48,76,26,36,69,77,75,88,72,71,84,74,64,41,45,50,53,52,74,50,83,89,49,31,36,39,68,38,70,35,64,79,88,68,80,133